Protein AF-A0A3C2AXZ6-F1 (afdb_monomer)

Radius of gyration: 13.06 Å; Cα contacts (8 Å, |Δi|>4): 103; chains: 1; bounding box: 27×34×34 Å

Mean predicted aligned error: 5.46 Å

Structure (mmCIF, N/CA/C/O backbone):
data_AF-A0A3C2AXZ6-F1
#
_entry.id   AF-A0A3C2AXZ6-F1
#
loop_
_atom_site.group_PDB
_atom_site.id
_atom_site.type_symbol
_atom_site.label_atom_id
_atom_site.label_alt_id
_atom_site.label_comp_id
_atom_site.label_asym_id
_atom_site.label_entity_id
_atom_site.label_seq_id
_atom_site.pdbx_PDB_ins_code
_atom_site.Cartn_x
_atom_site.Cartn_y
_atom_site.Cartn_z
_atom_site.occupancy
_atom_site.B_iso_or_equiv
_atom_site.auth_seq_id
_atom_site.auth_comp_id
_atom_site.auth_asym_id
_atom_site.auth_atom_id
_atom_site.pdbx_PDB_model_num
ATOM 1 N N . MET A 1 1 ? 9.106 23.757 -9.154 1.00 35.41 1 MET A N 1
ATOM 2 C CA . MET A 1 1 ? 8.761 22.365 -9.514 1.00 35.41 1 MET A CA 1
ATOM 3 C C . MET A 1 1 ? 9.497 21.436 -8.557 1.00 35.41 1 MET A C 1
ATOM 5 O O . MET A 1 1 ? 10.706 21.307 -8.676 1.00 35.41 1 MET A O 1
ATOM 9 N N . ARG A 1 2 ? 8.823 20.878 -7.545 1.00 41.31 2 ARG A N 1
ATOM 10 C CA . ARG A 1 2 ? 9.414 19.867 -6.652 1.00 41.31 2 ARG A CA 1
ATOM 11 C C . ARG A 1 2 ? 8.805 18.515 -7.012 1.00 41.31 2 ARG A C 1
ATOM 13 O O . ARG A 1 2 ? 7.783 18.135 -6.460 1.00 41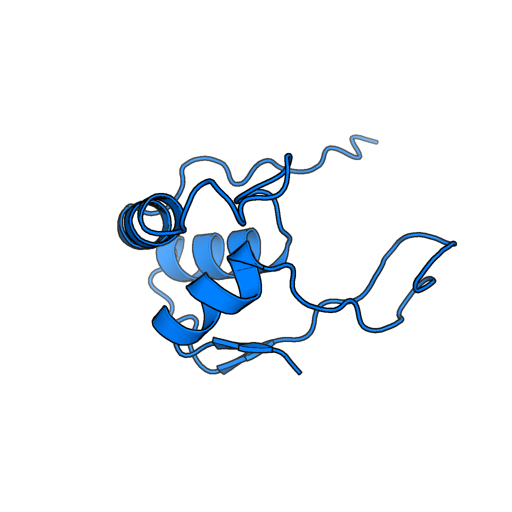.31 2 ARG A O 1
ATOM 20 N N . GLY A 1 3 ? 9.409 17.830 -7.980 1.00 40.09 3 GLY A N 1
ATOM 21 C CA . GLY A 1 3 ? 9.200 16.398 -8.175 1.00 40.09 3 GLY A CA 1
ATOM 22 C C . GLY A 1 3 ? 9.972 15.663 -7.087 1.00 40.09 3 GLY A C 1
ATOM 23 O O . GLY A 1 3 ? 11.122 15.294 -7.287 1.00 40.09 3 GLY A O 1
ATOM 24 N N . GLY A 1 4 ? 9.385 15.563 -5.899 1.00 39.97 4 GLY A N 1
ATOM 25 C CA . GLY A 1 4 ? 9.912 14.758 -4.807 1.00 39.97 4 GLY A CA 1
ATOM 26 C C . GLY A 1 4 ? 9.001 13.561 -4.638 1.00 39.97 4 GLY A C 1
ATOM 27 O 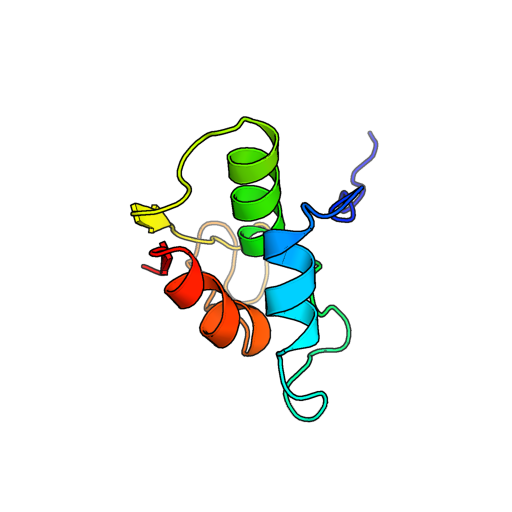O . GLY A 1 4 ? 7.794 13.740 -4.507 1.00 39.97 4 GLY A O 1
ATOM 28 N N . VAL A 1 5 ? 9.560 12.352 -4.650 1.00 46.28 5 VAL A N 1
ATOM 29 C CA . VAL A 1 5 ? 8.876 11.180 -4.102 1.00 46.28 5 VAL A CA 1
ATOM 30 C C . VAL A 1 5 ? 8.525 11.566 -2.669 1.00 46.28 5 VAL A C 1
ATOM 32 O O . VAL A 1 5 ? 9.425 11.661 -1.833 1.00 46.28 5 VAL A O 1
ATOM 35 N N . SER A 1 6 ? 7.264 11.909 -2.399 1.00 45.62 6 SER A N 1
ATOM 36 C CA . SER A 1 6 ? 6.810 12.079 -1.026 1.00 45.62 6 SER A CA 1
ATOM 37 C C . SER A 1 6 ? 7.053 10.733 -0.372 1.00 45.62 6 SER A C 1
ATOM 39 O O . SER A 1 6 ? 6.336 9.772 -0.649 1.00 45.62 6 SER A O 1
ATOM 41 N N . ARG A 1 7 ? 8.115 10.644 0.437 1.00 53.34 7 ARG A N 1
ATOM 42 C CA . ARG A 1 7 ? 8.243 9.553 1.394 1.00 53.34 7 ARG A CA 1
ATOM 43 C C . ARG A 1 7 ? 6.907 9.507 2.117 1.00 53.34 7 ARG A C 1
ATOM 45 O O . ARG A 1 7 ? 6.386 10.569 2.473 1.00 53.34 7 ARG A O 1
ATOM 52 N N . VAL A 1 8 ? 6.335 8.316 2.264 1.00 58.62 8 VAL A N 1
ATOM 53 C CA . VAL A 1 8 ? 5.208 8.136 3.183 1.00 58.62 8 VAL A CA 1
ATOM 54 C C . VAL A 1 8 ? 5.687 8.762 4.493 1.00 58.62 8 VAL A C 1
ATOM 56 O O . VAL A 1 8 ? 6.760 8.381 4.952 1.00 58.62 8 VAL A O 1
ATOM 59 N N . GLY A 1 9 ? 5.045 9.849 4.934 1.00 66.69 9 GLY A N 1
ATOM 60 C CA . GLY A 1 9 ? 5.554 10.718 5.996 1.00 66.69 9 GLY A CA 1
ATOM 61 C C . GLY A 1 9 ? 5.576 9.994 7.339 1.00 66.69 9 GLY A C 1
ATOM 62 O O . GLY A 1 9 ? 6.264 8.996 7.517 1.00 66.69 9 GLY A O 1
ATOM 63 N N . GLU A 1 10 ? 4.799 10.4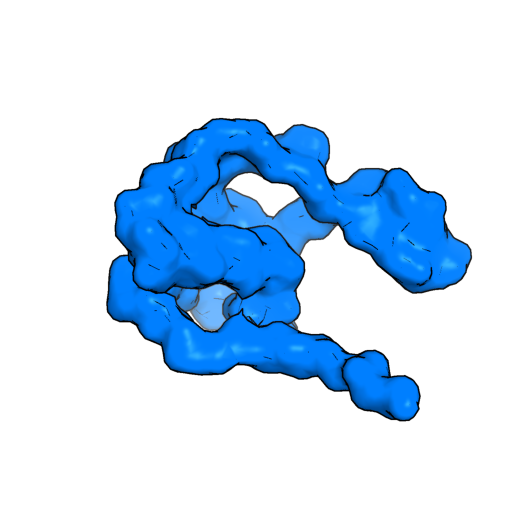67 8.304 1.00 83.88 10 GLU A N 1
ATOM 64 C CA . GLU A 1 10 ? 4.455 9.605 9.432 1.00 83.88 10 GLU A CA 1
ATOM 65 C C . GLU A 1 10 ? 3.591 8.446 8.908 1.00 83.88 10 GLU A C 1
ATOM 67 O O . GLU A 1 10 ? 2.585 8.668 8.229 1.00 83.88 10 GLU A O 1
ATOM 72 N N . VAL A 1 11 ? 4.013 7.203 9.138 1.00 91.56 11 VAL A N 1
ATOM 73 C CA . VAL A 1 11 ? 3.246 6.016 8.744 1.00 91.56 11 VAL A CA 1
ATOM 74 C C . VAL A 1 11 ? 2.261 5.699 9.864 1.00 91.56 11 VAL A C 1
ATOM 76 O O . VAL A 1 11 ? 2.651 5.615 11.026 1.00 91.56 11 VAL A O 1
ATOM 79 N N . HIS A 1 12 ? 0.987 5.504 9.524 1.00 94.75 12 HIS A N 1
ATOM 80 C CA . HIS A 1 12 ? -0.043 5.109 10.476 1.00 94.75 12 HIS A CA 1
ATOM 81 C C . HIS A 1 12 ? 0.393 3.829 11.219 1.00 94.75 12 HIS A C 1
ATOM 83 O O . HIS A 1 12 ? 0.816 2.878 10.553 1.00 94.75 12 HIS A O 1
ATOM 89 N N . PRO A 1 13 ? 0.263 3.739 12.558 1.00 95.62 13 PRO A N 1
ATOM 90 C CA . PRO A 1 13 ? 0.829 2.634 13.341 1.00 95.62 13 PRO A CA 1
ATOM 91 C C . PRO A 1 13 ? 0.424 1.238 12.855 1.00 95.62 13 PRO A C 1
ATOM 93 O O . PRO A 1 13 ? 1.256 0.337 12.787 1.00 95.62 13 PRO A O 1
ATOM 96 N N . THR A 1 14 ? -0.835 1.063 12.442 1.00 96.00 14 THR A N 1
ATOM 97 C CA . THR A 1 14 ? -1.317 -0.202 11.864 1.00 96.00 14 THR A CA 1
ATOM 98 C C . THR A 1 14 ? -0.569 -0.572 10.584 1.00 96.00 14 THR A C 1
ATOM 100 O O . THR A 1 14 ? -0.179 -1.717 10.410 1.00 96.00 14 THR A O 1
ATOM 103 N N . LEU A 1 15 ? -0.317 0.392 9.695 1.00 96.31 15 LEU A N 1
ATOM 104 C CA . LEU A 1 15 ? 0.435 0.150 8.464 1.00 96.31 15 LEU A CA 1
ATOM 105 C C . LEU A 1 15 ? 1.913 -0.123 8.745 1.00 96.31 15 LEU A C 1
ATOM 107 O O . LEU A 1 15 ? 2.502 -0.996 8.109 1.00 96.31 15 LEU A O 1
ATOM 111 N N . GLN A 1 16 ? 2.492 0.581 9.718 1.00 96.25 16 GLN A N 1
ATOM 112 C CA . GLN A 1 16 ? 3.870 0.362 10.144 1.00 96.25 16 GLN A CA 1
ATOM 113 C C . GLN A 1 16 ? 4.070 -1.071 10.656 1.00 96.25 16 GLN A C 1
ATOM 115 O O . GLN A 1 16 ? 4.987 -1.752 10.203 1.00 96.25 16 GLN A O 1
ATOM 120 N N . ALA A 1 17 ? 3.162 -1.568 11.501 1.00 97.06 17 ALA A N 1
ATOM 121 C CA . ALA A 1 17 ? 3.212 -2.940 12.007 1.00 97.06 17 ALA A CA 1
ATOM 122 C C . ALA A 1 17 ? 3.192 -3.985 10.875 1.00 97.06 17 ALA A C 1
ATOM 124 O O . ALA A 1 17 ? 3.964 -4.947 10.893 1.00 97.06 17 ALA A O 1
ATOM 125 N N . GLU A 1 18 ? 2.361 -3.777 9.851 1.00 97.56 18 GLU A N 1
ATOM 126 C CA . GLU A 1 18 ? 2.289 -4.706 8.722 1.00 97.56 18 GLU A CA 1
ATOM 127 C C . GLU A 1 18 ? 3.530 -4.660 7.823 1.00 97.56 18 GLU A C 1
ATOM 129 O O . GLU A 1 18 ? 3.966 -5.706 7.333 1.00 97.56 18 GLU A O 1
ATOM 134 N N . LEU A 1 19 ? 4.130 -3.478 7.633 1.00 96.69 19 LEU A N 1
ATOM 135 C CA . LEU A 1 19 ? 5.412 -3.319 6.937 1.00 96.69 19 LEU A CA 1
ATOM 136 C C . LEU A 1 19 ? 6.549 -4.015 7.697 1.00 96.69 19 LEU A C 1
ATOM 138 O O . LEU A 1 19 ? 7.335 -4.755 7.097 1.00 96.69 19 LEU A O 1
ATOM 142 N N . ASP A 1 20 ? 6.595 -3.848 9.018 1.00 96.94 20 ASP A N 1
ATOM 143 C CA . ASP A 1 20 ? 7.607 -4.462 9.877 1.00 96.94 20 ASP A CA 1
ATOM 144 C C . ASP A 1 20 ? 7.502 -5.990 9.909 1.00 96.94 20 ASP A C 1
ATOM 146 O O . ASP A 1 20 ? 8.523 -6.675 10.004 1.00 96.94 20 ASP A O 1
ATOM 150 N N . ALA A 1 21 ? 6.300 -6.537 9.727 1.00 97.50 21 ALA A N 1
ATOM 151 C CA . ALA A 1 21 ? 6.060 -7.973 9.626 1.00 97.50 21 ALA A CA 1
ATOM 152 C C . ALA A 1 21 ? 6.477 -8.599 8.275 1.00 97.50 21 ALA A C 1
ATOM 154 O O . ALA A 1 21 ? 6.434 -9.822 8.127 1.00 97.50 21 ALA A O 1
ATOM 155 N N . VAL A 1 22 ? 6.876 -7.813 7.265 1.00 97.06 22 VAL A N 1
ATOM 156 C CA . VAL A 1 22 ? 7.355 -8.355 5.976 1.00 97.06 22 VAL A CA 1
ATOM 157 C C . VAL A 1 22 ? 8.756 -8.963 6.150 1.00 97.06 22 VAL A C 1
ATOM 159 O O . VAL A 1 22 ? 9.646 -8.267 6.629 1.00 97.06 22 VAL A O 1
ATOM 162 N N . PRO A 1 23 ? 9.045 -10.206 5.726 1.00 97.44 23 PRO A N 1
ATOM 163 C CA . PRO A 1 23 ? 10.392 -10.773 5.839 1.00 97.44 23 PRO A CA 1
ATOM 164 C C . PRO A 1 23 ? 11.449 -9.939 5.106 1.00 97.44 23 PRO A C 1
ATOM 166 O O . PRO A 1 23 ? 11.258 -9.564 3.951 1.00 97.44 23 PRO A O 1
ATOM 169 N N . THR A 1 24 ? 12.587 -9.667 5.750 1.00 96.75 24 THR A N 1
ATOM 170 C CA . THR 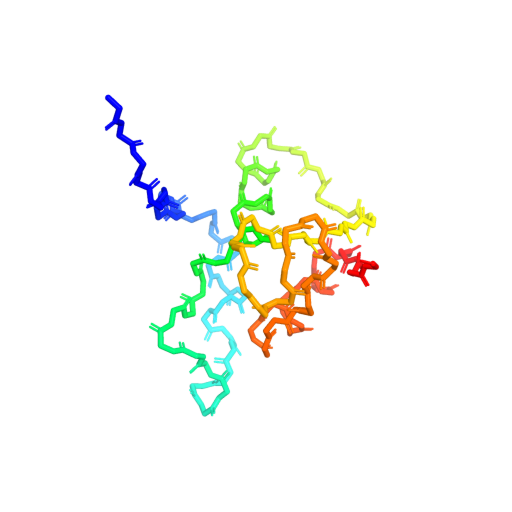A 1 24 ? 13.667 -8.839 5.175 1.00 96.75 24 THR A CA 1
ATOM 171 C C . THR A 1 24 ? 14.217 -9.395 3.861 1.00 96.75 24 THR A C 1
ATOM 173 O O . THR A 1 24 ? 14.578 -8.615 2.986 1.00 96.75 24 THR A O 1
ATOM 176 N N . SER A 1 25 ? 14.197 -10.719 3.676 1.00 97.38 25 SER A N 1
ATOM 177 C CA . SER A 1 25 ? 14.641 -11.407 2.454 1.00 97.38 25 SER A CA 1
ATOM 178 C C . SER A 1 25 ? 13.849 -11.044 1.195 1.00 97.38 25 SER A C 1
ATOM 180 O O . SER A 1 25 ? 14.359 -11.229 0.093 1.00 97.38 25 SER A O 1
ATOM 182 N N . ILE A 1 26 ? 12.625 -10.524 1.340 1.00 96.38 26 ILE A N 1
ATOM 183 C CA . ILE A 1 26 ? 11.766 -10.120 0.215 1.00 96.38 26 ILE A CA 1
ATOM 184 C C . ILE A 1 26 ? 11.557 -8.603 0.139 1.00 96.38 26 ILE A C 1
ATOM 186 O O . ILE A 1 26 ? 10.816 -8.118 -0.720 1.00 96.38 26 ILE A O 1
ATOM 190 N N . ARG A 1 27 ? 12.172 -7.832 1.045 1.00 96.44 27 ARG A N 1
ATOM 191 C CA . ARG A 1 27 ? 12.059 -6.371 1.048 1.00 96.44 27 ARG A CA 1
ATOM 192 C C . ARG A 1 27 ? 12.925 -5.801 -0.082 1.00 96.44 27 ARG A C 1
ATOM 194 O O . ARG A 1 27 ? 14.141 -5.980 -0.052 1.00 96.44 27 ARG A O 1
ATOM 201 N N . PRO A 1 28 ? 12.349 -5.091 -1.071 1.00 93.44 28 PRO A N 1
ATOM 202 C CA . PRO A 1 28 ? 13.163 -4.337 -2.013 1.00 93.44 28 PRO A CA 1
ATOM 203 C C . PRO A 1 28 ? 13.863 -3.183 -1.278 1.00 93.44 28 PRO A C 1
ATOM 205 O O . PRO A 1 28 ? 13.405 -2.745 -0.223 1.00 93.44 28 PRO A O 1
ATOM 208 N N . GLY A 1 29 ? 14.925 -2.617 -1.863 1.00 93.81 29 GLY A N 1
ATOM 209 C CA . GLY A 1 29 ? 15.660 -1.487 -1.263 1.00 93.81 29 GLY A CA 1
ATOM 210 C C . GLY A 1 29 ? 14.816 -0.224 -1.004 1.00 93.81 29 GLY A C 1
ATOM 211 O O . GLY A 1 29 ? 15.244 0.673 -0.290 1.00 93.81 29 GLY A O 1
ATOM 212 N N . TRP A 1 30 ? 13.606 -0.164 -1.561 1.00 91.44 30 TRP A N 1
ATOM 213 C CA . TRP A 1 30 ? 12.605 0.898 -1.402 1.00 91.44 30 TRP A CA 1
ATOM 214 C C . TRP A 1 30 ? 11.344 0.415 -0.660 1.00 91.44 30 TRP A C 1
ATOM 216 O O . TRP A 1 30 ? 10.247 0.932 -0.866 1.00 91.44 30 TRP A O 1
ATOM 226 N N . HIS A 1 31 ? 11.480 -0.602 0.191 1.00 93.69 31 HIS A N 1
ATOM 227 C CA . HIS A 1 31 ? 10.412 -1.129 1.041 1.00 93.69 31 HIS A CA 1
ATOM 228 C C . HIS A 1 31 ? 9.606 -0.012 1.736 1.00 93.69 31 HIS A C 1
ATOM 230 O O . HIS A 1 31 ? 10.172 0.914 2.315 1.00 93.69 31 HIS A O 1
ATOM 236 N N . GLY A 1 32 ? 8.275 -0.086 1.634 1.00 93.06 32 GLY A N 1
ATOM 237 C CA . GLY A 1 32 ? 7.352 0.897 2.215 1.00 93.06 32 GLY A CA 1
ATOM 238 C C . GLY A 1 32 ? 7.225 2.223 1.451 1.00 93.06 32 GLY A C 1
ATOM 239 O O . GLY A 1 32 ? 6.383 3.036 1.803 1.00 93.06 32 GLY A O 1
ATOM 240 N N . GLN A 1 33 ? 7.996 2.449 0.381 1.00 91.12 33 GLN A N 1
ATOM 241 C CA . GLN A 1 33 ? 7.991 3.713 -0.380 1.00 91.12 33 GLN A CA 1
ATOM 242 C C . GLN A 1 33 ? 7.103 3.670 -1.636 1.00 91.12 33 GLN A C 1
ATOM 244 O O . GLN A 1 33 ? 7.266 4.467 -2.558 1.00 91.12 33 GLN A O 1
ATOM 249 N N . CYS A 1 34 ? 6.207 2.689 -1.724 1.00 91.44 34 CYS A N 1
ATOM 250 C CA . CYS A 1 34 ? 5.380 2.459 -2.908 1.00 91.44 34 CYS A CA 1
ATOM 251 C C . CYS A 1 34 ? 4.162 3.393 -2.914 1.00 91.44 34 CYS A C 1
ATOM 253 O O . CYS A 1 34 ? 3.680 3.792 -1.852 1.00 91.44 34 CYS A O 1
ATOM 255 N N . ALA A 1 35 ? 3.625 3.696 -4.098 1.00 91.06 35 ALA A N 1
ATOM 256 C CA . ALA A 1 35 ? 2.425 4.524 -4.220 1.00 91.06 35 ALA A CA 1
ATOM 257 C C . ALA A 1 35 ? 1.224 3.876 -3.509 1.00 91.06 35 ALA A C 1
ATOM 259 O O . ALA A 1 35 ? 0.478 4.559 -2.816 1.00 91.06 35 ALA A O 1
ATOM 260 N N . GLU A 1 36 ? 1.108 2.552 -3.596 1.00 93.69 36 GLU A N 1
ATOM 261 C CA . GLU A 1 36 ? 0.083 1.751 -2.927 1.00 93.69 36 GLU A CA 1
ATOM 262 C C . GLU A 1 36 ? 0.106 1.938 -1.407 1.00 93.69 36 GLU A C 1
ATOM 264 O O . GLU A 1 36 ? -0.927 2.166 -0.784 1.00 93.69 36 GLU A O 1
ATOM 269 N N . ILE A 1 37 ? 1.302 1.895 -0.810 1.00 95.19 37 ILE A N 1
ATOM 270 C CA . ILE A 1 37 ? 1.492 2.094 0.632 1.00 95.19 37 ILE A CA 1
ATOM 271 C C . ILE A 1 37 ? 1.116 3.526 1.020 1.00 95.19 37 ILE A C 1
ATOM 273 O O . ILE A 1 37 ? 0.477 3.731 2.048 1.00 95.19 37 ILE A O 1
ATOM 277 N N . SER A 1 38 ? 1.447 4.511 0.180 1.00 93.00 38 SER A N 1
ATOM 278 C CA . SER A 1 38 ? 1.043 5.901 0.400 1.00 93.00 38 SER A CA 1
ATOM 279 C C . SER A 1 38 ? -0.479 6.078 0.376 1.00 93.00 38 SER A C 1
ATOM 281 O O . SER A 1 38 ? -1.014 6.787 1.227 1.00 93.00 38 SER A O 1
ATOM 283 N N . CYS A 1 39 ? -1.187 5.421 -0.549 1.00 93.38 39 CYS A N 1
ATOM 284 C CA . CYS A 1 39 ? -2.651 5.460 -0.614 1.00 93.38 39 CYS A CA 1
ATOM 285 C C . CYS A 1 39 ? -3.291 4.846 0.637 1.00 93.38 39 CYS A C 1
ATOM 287 O O . CYS A 1 39 ? -4.162 5.470 1.241 1.00 93.38 39 CYS A O 1
ATOM 289 N N . VAL A 1 40 ? -2.820 3.670 1.070 1.00 95.44 40 VAL A N 1
ATOM 290 C CA . VAL A 1 40 ? -3.296 3.038 2.313 1.00 95.44 40 VAL A CA 1
ATOM 291 C C . VAL A 1 40 ? -3.011 3.934 3.519 1.00 95.44 40 VAL A C 1
ATOM 293 O O . VAL A 1 40 ? -3.894 4.146 4.344 1.00 95.44 40 VAL A O 1
ATOM 296 N N . ASN A 1 41 ? -1.812 4.517 3.605 1.00 95.69 41 ASN A N 1
ATOM 297 C CA . ASN A 1 41 ? -1.454 5.413 4.702 1.00 95.69 41 ASN A CA 1
ATOM 298 C C . ASN A 1 41 ? -2.388 6.627 4.782 1.00 95.69 41 ASN A C 1
ATOM 300 O O . ASN A 1 41 ? -2.863 6.969 5.859 1.00 95.69 41 ASN A O 1
ATOM 304 N N . GLN A 1 42 ? -2.663 7.263 3.640 1.00 94.44 42 GLN A N 1
ATOM 305 C CA . GLN A 1 42 ? -3.553 8.421 3.562 1.00 94.44 42 GLN A CA 1
ATOM 306 C C . GLN A 1 42 ? -4.993 8.064 3.948 1.00 94.44 42 GLN A C 1
ATOM 308 O O . GLN A 1 42 ? -5.613 8.819 4.691 1.00 94.44 42 GLN A O 1
ATOM 313 N N . ALA A 1 43 ? -5.506 6.912 3.502 1.00 94.75 43 ALA A N 1
ATOM 314 C CA . ALA A 1 43 ? -6.834 6.438 3.891 1.00 94.75 43 ALA A CA 1
ATOM 315 C C . ALA A 1 43 ? -6.931 6.229 5.411 1.00 94.75 43 ALA A C 1
ATOM 317 O O . ALA A 1 43 ? -7.818 6.788 6.054 1.00 94.75 43 ALA A O 1
ATOM 318 N N . LEU A 1 44 ? -5.958 5.524 6.000 1.00 95.44 44 LEU A N 1
ATOM 319 C CA . LEU A 1 44 ? -5.918 5.275 7.443 1.00 95.44 44 LEU A CA 1
ATOM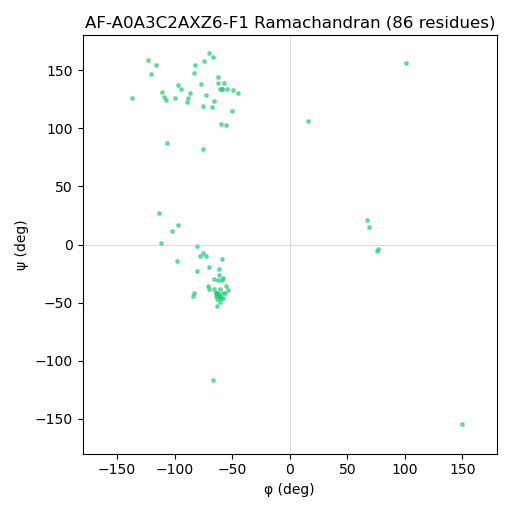 320 C C . LEU A 1 44 ? -5.795 6.571 8.256 1.00 95.44 44 LEU A C 1
ATOM 322 O O . LEU A 1 44 ? -6.521 6.747 9.229 1.00 95.44 44 LEU A O 1
ATOM 326 N N . GLN A 1 45 ? -4.928 7.504 7.846 1.00 93.38 45 GLN A N 1
ATOM 327 C CA . GLN A 1 45 ? -4.812 8.811 8.507 1.00 93.38 45 GLN A CA 1
ATOM 328 C C . GLN A 1 45 ? -6.100 9.637 8.427 1.00 93.38 45 GLN A C 1
ATOM 330 O O . GLN A 1 45 ? -6.390 10.406 9.340 1.00 93.38 45 GLN A O 1
ATOM 335 N N . ALA A 1 46 ? -6.882 9.473 7.359 1.00 94.25 46 ALA A N 1
ATOM 336 C CA . ALA A 1 46 ? -8.181 10.116 7.205 1.00 94.25 46 ALA A CA 1
ATOM 337 C C . ALA A 1 46 ? -9.318 9.392 7.956 1.00 94.25 46 ALA A C 1
ATOM 339 O O . ALA A 1 46 ? -10.461 9.843 7.895 1.00 94.25 46 ALA A O 1
ATOM 340 N N . GLY A 1 47 ? -9.039 8.272 8.637 1.00 95.56 47 GLY A N 1
ATOM 341 C CA . GLY A 1 47 ? -10.063 7.434 9.268 1.00 95.56 47 GLY A CA 1
ATOM 342 C C . GLY A 1 47 ? -10.981 6.728 8.263 1.00 95.56 47 GLY A C 1
ATOM 343 O O . GLY A 1 47 ? -12.099 6.353 8.610 1.00 95.56 47 GLY A O 1
ATOM 344 N N . VAL A 1 48 ? -10.530 6.574 7.015 1.00 96.12 48 VAL A N 1
ATOM 345 C CA . VAL A 1 48 ? -11.256 5.911 5.927 1.00 96.12 48 VAL A CA 1
ATOM 346 C C . VAL A 1 48 ? -10.778 4.466 5.808 1.00 96.12 48 VAL A C 1
ATOM 348 O O . VAL A 1 48 ? -9.577 4.198 5.847 1.00 96.12 48 VAL A O 1
ATOM 351 N N . ASP A 1 49 ? -11.715 3.536 5.626 1.00 95.62 49 ASP A N 1
ATOM 352 C CA . ASP A 1 49 ? -11.397 2.136 5.340 1.00 95.62 49 ASP A CA 1
ATOM 353 C C . ASP A 1 49 ? -10.743 2.011 3.946 1.00 95.62 49 ASP A C 1
ATOM 355 O O . ASP A 1 49 ? -11.377 2.369 2.948 1.00 95.62 49 ASP A O 1
ATOM 359 N N . PRO A 1 50 ? -9.486 1.536 3.841 1.00 94.75 50 PRO A N 1
ATOM 360 C CA . PRO A 1 50 ? -8.805 1.375 2.559 1.00 94.75 50 PRO A CA 1
ATOM 361 C C . PRO A 1 50 ? -9.325 0.198 1.718 1.00 94.75 50 PRO A C 1
ATOM 363 O O . PRO A 1 50 ? -8.903 0.071 0.567 1.00 94.75 50 PRO A O 1
ATOM 366 N N . ALA A 1 51 ? -10.174 -0.684 2.257 1.00 96.38 51 ALA A N 1
ATOM 367 C CA . ALA A 1 51 ? -10.597 -1.901 1.572 1.00 96.38 51 ALA A CA 1
ATOM 368 C C . ALA A 1 51 ? -11.258 -1.626 0.207 1.00 96.38 51 ALA A C 1
ATOM 370 O O . ALA A 1 51 ? -12.069 -0.715 0.040 1.00 96.38 51 ALA A O 1
ATOM 371 N N . GLY A 1 52 ? -10.938 -2.455 -0.791 1.00 92.94 52 GLY A N 1
ATOM 372 C CA . GLY A 1 52 ? -11.461 -2.285 -2.146 1.00 92.94 52 GLY A CA 1
ATOM 373 C C . GLY A 1 52 ? -10.516 -2.775 -3.236 1.00 92.94 52 GLY A C 1
ATOM 374 O O . GLY A 1 52 ? -9.695 -3.669 -3.024 1.00 92.94 52 GLY A O 1
ATOM 375 N N . VAL A 1 53 ? -10.659 -2.200 -4.430 1.00 89.56 53 VAL A N 1
ATOM 376 C CA . VAL A 1 53 ? -9.786 -2.468 -5.579 1.00 89.56 53 VAL A CA 1
ATOM 377 C C . VAL A 1 53 ? -8.959 -1.226 -5.867 1.00 89.56 53 VAL A C 1
ATOM 379 O O . VAL A 1 53 ? -9.506 -0.133 -5.993 1.00 89.56 53 VAL A O 1
ATOM 382 N N . GLN A 1 54 ? -7.652 -1.408 -6.021 1.00 90.81 54 GLN A N 1
ATOM 383 C CA . GLN A 1 54 ? -6.744 -0.371 -6.497 1.00 90.81 54 GLN A CA 1
ATOM 384 C C . GLN A 1 54 ? -5.997 -0.846 -7.742 1.00 90.81 54 GLN A C 1
ATOM 386 O O . GLN A 1 54 ? -5.842 -2.047 -7.958 1.00 90.81 54 GLN A O 1
ATOM 391 N N . ARG A 1 55 ? -5.490 0.109 -8.522 1.00 90.62 55 ARG A N 1
ATOM 392 C CA . ARG A 1 55 ? -4.613 -0.151 -9.663 1.00 90.62 55 ARG A CA 1
ATOM 393 C C . ARG A 1 55 ? -3.471 0.847 -9.677 1.00 90.62 55 ARG A C 1
ATOM 395 O O . ARG A 1 55 ? -3.700 2.056 -9.701 1.00 90.62 55 ARG A O 1
ATOM 402 N N . THR A 1 56 ? -2.248 0.335 -9.725 1.00 91.94 56 THR A N 1
ATOM 403 C CA . THR A 1 56 ? -1.047 1.154 -9.901 1.00 91.94 56 THR A CA 1
ATOM 404 C C . THR A 1 56 ? -0.681 1.221 -11.373 1.00 91.94 56 THR A C 1
ATOM 406 O O . THR A 1 56 ? -0.632 0.200 -12.061 1.00 91.94 56 THR A O 1
ATOM 409 N N . VAL A 1 57 ? -0.372 2.420 -11.860 1.00 91.75 57 VAL A N 1
ATOM 410 C CA . VAL A 1 57 ? 0.130 2.639 -13.221 1.00 91.75 57 VAL A CA 1
ATOM 411 C C . VAL A 1 57 ? 1.502 3.296 -13.187 1.00 91.75 57 VAL A C 1
ATOM 413 O O . VAL A 1 57 ? 1.816 4.078 -12.287 1.00 91.75 57 VAL A O 1
ATOM 416 N N . ALA A 1 58 ? 2.348 2.972 -14.159 1.00 90.62 58 ALA A N 1
ATOM 417 C CA . ALA A 1 58 ? 3.642 3.618 -14.291 1.00 90.62 58 ALA A CA 1
ATOM 418 C C . ALA A 1 58 ? 3.498 5.017 -14.896 1.00 90.62 58 ALA A C 1
ATOM 420 O O . ALA A 1 58 ? 2.762 5.232 -15.855 1.00 90.62 58 ALA A O 1
ATOM 421 N N . ILE A 1 59 ? 4.250 5.970 -14.348 1.00 89.50 59 ILE A N 1
ATOM 422 C CA . ILE A 1 59 ? 4.350 7.334 -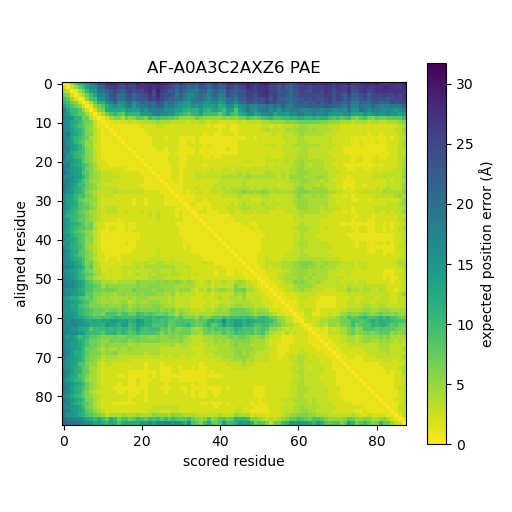14.888 1.00 89.50 59 ILE A CA 1
ATOM 423 C C . ILE A 1 59 ? 5.602 7.537 -15.752 1.00 89.50 59 ILE A C 1
ATOM 425 O O . ILE A 1 59 ? 5.690 8.535 -16.463 1.00 89.50 59 ILE A O 1
ATOM 429 N N . GLY A 1 60 ? 6.564 6.609 -15.682 1.00 86.62 60 GLY A N 1
ATOM 430 C CA . GLY A 1 60 ? 7.801 6.636 -16.461 1.00 86.62 60 GLY A CA 1
ATOM 431 C C . GLY A 1 60 ? 7.576 6.271 -17.928 1.00 86.62 60 GLY A C 1
ATOM 432 O O . GLY A 1 60 ? 6.592 5.625 -18.271 1.00 86.62 60 GLY A O 1
ATOM 433 N N . LEU A 1 61 ? 8.499 6.689 -18.796 1.00 88.88 61 LEU A N 1
ATOM 434 C CA . LEU A 1 61 ? 8.398 6.457 -20.242 1.00 88.88 61 LEU A CA 1
ATOM 435 C C . LEU A 1 61 ? 8.838 5.049 -20.664 1.00 88.88 61 LEU A C 1
ATOM 437 O O . LEU A 1 61 ? 8.426 4.572 -21.716 1.00 88.88 61 LEU A O 1
ATOM 441 N N . THR A 1 62 ? 9.655 4.383 -19.852 1.00 82.44 62 THR A N 1
ATOM 442 C CA . THR A 1 62 ? 10.150 3.024 -20.091 1.00 82.44 62 THR A CA 1
ATOM 443 C C . THR A 1 62 ? 9.646 2.070 -19.010 1.00 82.44 62 THR A C 1
ATOM 445 O O . THR A 1 62 ? 9.310 2.517 -17.915 1.00 82.44 62 THR A O 1
ATOM 448 N N . ASP A 1 63 ? 9.555 0.785 -19.371 1.00 80.62 63 ASP A N 1
ATOM 449 C CA . ASP A 1 63 ? 9.145 -0.386 -18.574 1.00 80.62 63 ASP A CA 1
ATOM 450 C C . ASP A 1 63 ? 8.409 -0.117 -17.231 1.00 80.62 63 ASP A C 1
ATOM 452 O O . ASP A 1 63 ? 9.029 0.272 -16.234 1.00 80.62 63 ASP A O 1
ATOM 456 N N . PRO A 1 64 ? 7.083 -0.341 -17.149 1.00 83.44 64 PRO A N 1
ATOM 457 C CA . PRO A 1 64 ? 6.213 -0.899 -18.187 1.00 83.44 64 PRO A CA 1
ATOM 458 C C . PRO A 1 64 ? 5.836 0.113 -19.278 1.00 83.44 64 PRO A C 1
ATOM 460 O O . PRO A 1 64 ? 5.305 -0.291 -20.301 1.00 83.44 64 PRO A O 1
ATOM 463 N N . GLY A 1 65 ? 6.140 1.404 -19.099 1.00 88.75 65 GLY A N 1
ATOM 464 C CA . GLY A 1 65 ? 5.706 2.499 -19.974 1.00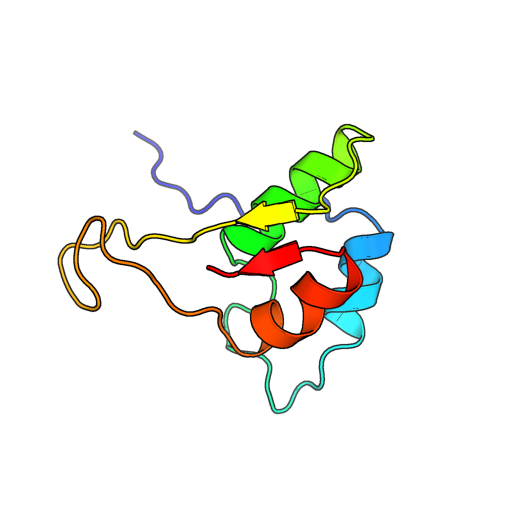 88.75 65 GLY A CA 1
ATOM 465 C C . GLY A 1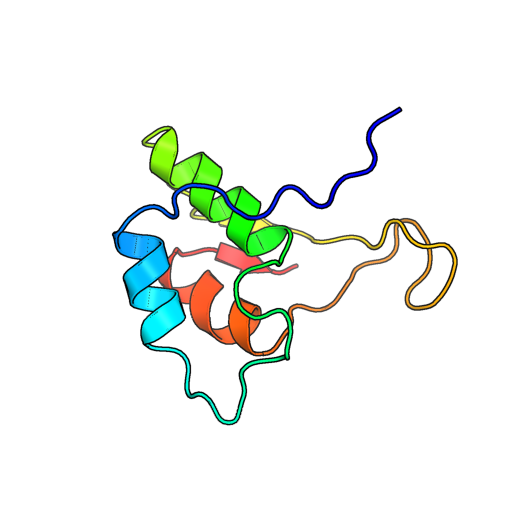 65 ? 4.514 3.275 -19.404 1.00 88.75 65 GLY A C 1
ATOM 466 O O . GLY A 1 65 ? 3.761 2.778 -18.566 1.00 88.75 65 GLY A O 1
ATOM 467 N N . HIS A 1 66 ? 4.366 4.528 -19.830 1.00 93.00 66 HIS A N 1
ATOM 468 C CA . HIS A 1 66 ? 3.424 5.469 -19.226 1.00 93.00 66 HIS A CA 1
ATOM 469 C C . HIS A 1 66 ? 1.969 4.985 -19.331 1.00 93.00 66 HIS A C 1
ATOM 471 O O . HIS A 1 66 ? 1.520 4.563 -20.394 1.00 93.00 66 HIS A O 1
ATOM 477 N N . GLY A 1 67 ? 1.226 5.068 -18.224 1.00 92.19 67 GLY A N 1
ATOM 478 C CA . GLY A 1 67 ? -0.185 4.679 -18.136 1.00 92.19 67 GLY A CA 1
ATOM 479 C C . GLY A 1 67 ? -0.425 3.168 -18.078 1.00 92.19 67 GLY A C 1
ATOM 480 O O . GLY A 1 67 ? -1.559 2.738 -17.863 1.00 92.19 67 GLY A O 1
ATOM 481 N N . LEU A 1 68 ? 0.620 2.351 -18.228 1.00 93.38 68 LEU A N 1
ATOM 482 C CA . LEU A 1 68 ? 0.503 0.899 -18.174 1.00 93.38 68 LEU A CA 1
ATOM 483 C C . LEU A 1 68 ? 0.516 0.399 -16.732 1.00 93.38 68 LEU A C 1
ATOM 485 O O . LEU A 1 68 ? 1.143 0.990 -15.849 1.00 93.38 68 LEU A O 1
ATOM 489 N N . ALA A 1 69 ? -0.211 -0.697 -16.500 1.00 91.38 69 ALA A N 1
ATOM 490 C CA . ALA A 1 69 ? -0.310 -1.309 -15.183 1.00 91.38 69 ALA A CA 1
ATOM 491 C C . ALA A 1 69 ? 1.078 -1.700 -14.674 1.00 91.38 69 ALA A C 1
ATOM 493 O O . ALA A 1 69 ? 1.869 -2.314 -15.392 1.00 91.38 69 ALA A O 1
ATOM 494 N N . LYS A 1 70 ? 1.350 -1.363 -13.415 1.00 89.81 70 LYS A N 1
ATOM 495 C CA . LYS A 1 70 ? 2.564 -1.764 -12.719 1.00 89.81 70 LYS A CA 1
ATOM 496 C C . LYS A 1 70 ? 2.215 -2.827 -11.689 1.00 89.81 70 LYS A C 1
ATOM 498 O O . LYS A 1 70 ? 1.374 -2.610 -10.821 1.00 89.81 70 LYS A O 1
ATOM 503 N N . ALA A 1 71 ? 2.880 -3.972 -11.791 1.00 91.00 71 ALA A N 1
ATOM 504 C CA . ALA A 1 71 ? 2.712 -5.047 -10.829 1.00 91.00 71 ALA A CA 1
ATOM 505 C C . ALA A 1 71 ? 3.148 -4.601 -9.424 1.00 91.00 71 ALA A C 1
ATOM 507 O O . ALA A 1 71 ? 4.134 -3.874 -9.263 1.00 91.00 71 ALA A O 1
ATOM 508 N N . ALA A 1 72 ? 2.431 -5.086 -8.409 1.00 93.44 72 ALA A N 1
ATOM 509 C CA . ALA A 1 72 ? 2.816 -4.883 -7.021 1.00 93.44 72 ALA A CA 1
ATOM 510 C C . ALA A 1 72 ? 4.173 -5.539 -6.745 1.00 93.44 72 ALA A C 1
ATOM 512 O O . ALA A 1 72 ? 4.449 -6.665 -7.160 1.00 93.44 72 ALA A O 1
ATOM 513 N N . CYS A 1 73 ? 5.007 -4.845 -5.980 1.00 94.00 73 CYS A N 1
ATOM 514 C CA . CYS A 1 73 ? 6.244 -5.421 -5.469 1.00 94.00 73 CYS A CA 1
ATOM 515 C C . CYS A 1 73 ? 5.973 -6.483 -4.391 1.00 94.00 73 CYS A C 1
ATOM 517 O O . CYS A 1 73 ? 4.889 -6.470 -3.804 1.00 94.00 73 CYS A O 1
ATOM 519 N N . PRO A 1 74 ? 6.957 -7.328 -4.026 1.00 96.00 74 PRO A N 1
ATOM 520 C CA . PRO A 1 74 ? 6.762 -8.353 -2.996 1.00 96.00 74 PRO A CA 1
ATOM 521 C C . PRO A 1 74 ? 6.261 -7.804 -1.648 1.00 96.00 74 PRO A C 1
ATOM 523 O O . PRO A 1 74 ? 5.418 -8.421 -1.001 1.00 96.00 74 PRO A O 1
ATOM 526 N N . THR A 1 75 ? 6.712 -6.608 -1.243 1.00 96.38 75 THR A N 1
ATOM 527 C CA . THR A 1 75 ? 6.194 -5.931 -0.039 1.00 96.38 75 THR A CA 1
ATOM 528 C C . THR A 1 75 ? 4.709 -5.593 -0.181 1.00 96.38 75 THR A C 1
ATOM 530 O O . THR A 1 75 ? 3.917 -5.975 0.672 1.00 96.38 75 THR A O 1
ATOM 533 N N . CYS A 1 76 ? 4.308 -4.917 -1.260 1.00 95.94 76 CYS A N 1
ATOM 534 C CA . CYS A 1 76 ? 2.911 -4.533 -1.479 1.00 95.94 76 CYS A CA 1
ATOM 535 C C . CYS A 1 76 ? 2.007 -5.759 -1.636 1.00 95.94 76 CYS A C 1
ATOM 537 O O . CYS A 1 76 ? 0.944 -5.811 -1.029 1.00 95.94 76 CYS A O 1
ATOM 539 N N . ALA A 1 77 ? 2.458 -6.775 -2.374 1.00 95.88 77 ALA A N 1
ATOM 540 C CA . ALA A 1 77 ? 1.741 -8.038 -2.524 1.00 95.88 77 ALA A CA 1
ATOM 541 C C . ALA A 1 77 ? 1.488 -8.739 -1.176 1.00 95.88 77 ALA A C 1
ATOM 543 O O . ALA A 1 77 ? 0.484 -9.427 -1.026 1.00 95.88 77 ALA A O 1
ATOM 544 N N . THR A 1 78 ? 2.365 -8.530 -0.188 1.00 96.25 78 THR A N 1
ATOM 545 C CA . THR A 1 78 ? 2.218 -9.080 1.169 1.00 96.25 78 THR A CA 1
ATOM 546 C C . THR A 1 78 ? 1.313 -8.223 2.061 1.00 96.25 78 THR A C 1
ATOM 548 O O . THR A 1 78 ? 0.518 -8.761 2.828 1.00 96.25 78 THR A O 1
ATOM 551 N N . VAL A 1 79 ? 1.441 -6.895 1.988 1.00 96.69 79 VAL A N 1
ATOM 552 C CA . VAL A 1 79 ? 0.792 -5.959 2.925 1.00 96.69 79 VAL A CA 1
ATOM 553 C C . VAL A 1 79 ? -0.647 -5.636 2.526 1.00 96.69 79 VAL A C 1
ATOM 555 O O . VAL A 1 79 ? -1.532 -5.655 3.375 1.00 96.69 79 VAL A O 1
ATOM 558 N N . LEU A 1 80 ? -0.911 -5.368 1.244 1.00 96.62 80 LEU A N 1
ATOM 559 C CA . LEU A 1 80 ? -2.217 -4.887 0.769 1.00 96.62 80 LEU A CA 1
ATOM 560 C C . LEU A 1 80 ? -3.402 -5.802 1.129 1.00 96.62 80 LEU A C 1
ATOM 562 O O . LEU A 1 80 ? -4.421 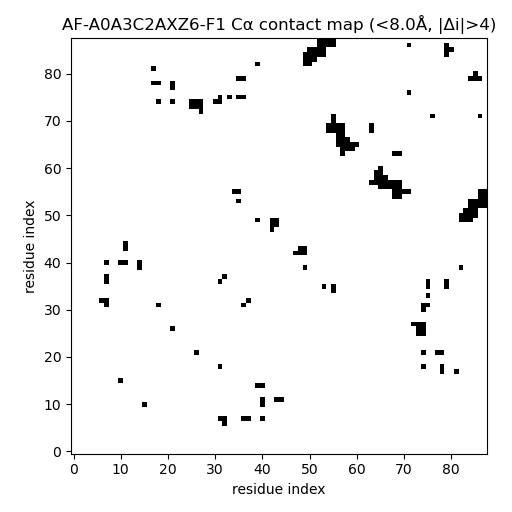-5.279 1.589 1.00 96.62 80 LEU A O 1
ATOM 566 N N . PRO A 1 81 ? -3.293 -7.143 1.026 1.00 96.56 81 PRO A N 1
ATOM 567 C CA . PRO A 1 81 ? -4.397 -8.026 1.398 1.00 96.56 81 PRO A CA 1
ATOM 568 C C . PRO A 1 81 ? -4.808 -7.917 2.872 1.00 96.56 81 PRO A C 1
ATOM 570 O O . PRO A 1 81 ? -5.969 -8.161 3.193 1.00 96.56 81 PRO A O 1
ATOM 573 N N . ARG A 1 82 ? -3.893 -7.514 3.766 1.00 96.56 82 ARG A N 1
ATOM 574 C CA . ARG A 1 82 ? -4.168 -7.341 5.205 1.00 96.56 82 ARG A CA 1
ATOM 575 C C . ARG A 1 82 ? -5.072 -6.139 5.494 1.00 96.56 82 ARG A C 1
ATOM 577 O O . ARG A 1 82 ? -5.721 -6.099 6.529 1.00 96.56 82 ARG A O 1
ATOM 584 N N . PHE A 1 83 ? -5.162 -5.215 4.539 1.00 96.31 83 PHE A N 1
ATOM 585 C CA . PHE A 1 83 ? -6.059 -4.058 4.550 1.00 96.31 83 PHE A CA 1
ATOM 586 C C . PHE A 1 83 ? -7.295 -4.257 3.660 1.00 96.31 83 PHE A C 1
ATOM 588 O O . PHE A 1 83 ? -7.991 -3.299 3.348 1.00 96.31 83 PHE A O 1
ATOM 595 N N . GLY A 1 84 ? -7.553 -5.481 3.179 1.00 96.25 84 GLY A N 1
ATOM 596 C CA . GLY A 1 84 ? -8.667 -5.747 2.263 1.00 96.25 84 GLY A CA 1
ATOM 597 C C . GLY A 1 84 ? -8.487 -5.138 0.867 1.00 96.25 84 GLY A C 1
ATOM 598 O O . GLY A 1 84 ? -9.449 -5.061 0.101 1.00 96.25 84 GLY A O 1
ATOM 599 N N . VAL A 1 85 ? -7.268 -4.716 0.516 1.00 96.19 85 VAL A N 1
ATOM 600 C CA . VAL A 1 85 ? -6.960 -4.106 -0.778 1.00 96.19 85 VAL A CA 1
ATOM 601 C C . VAL A 1 85 ? -6.575 -5.180 -1.788 1.00 96.19 85 VAL A C 1
ATOM 603 O O . VAL A 1 85 ? -5.610 -5.928 -1.604 1.00 96.19 85 VAL A O 1
ATOM 606 N N . ARG A 1 86 ? -7.312 -5.228 -2.896 1.00 91.56 86 ARG A N 1
ATOM 607 C CA . ARG A 1 86 ? -7.022 -6.072 -4.059 1.00 91.56 86 ARG A CA 1
ATOM 608 C C . ARG A 1 86 ? -6.347 -5.219 -5.126 1.00 91.56 86 ARG A C 1
ATOM 610 O O . ARG A 1 86 ? -6.879 -4.181 -5.509 1.00 91.56 86 ARG A O 1
ATOM 617 N N . ASN A 1 87 ? -5.186 -5.651 -5.606 1.00 78.81 87 ASN A N 1
ATOM 618 C CA . ASN A 1 87 ? -4.507 -4.980 -6.712 1.00 78.81 87 ASN A CA 1
ATOM 619 C C . ASN A 1 87 ? -4.996 -5.565 -8.046 1.00 78.81 87 ASN A C 1
ATOM 621 O O . ASN A 1 87 ? -4.945 -6.786 -8.209 1.00 78.81 87 ASN A O 1
ATOM 625 N N . GLY A 1 88 ? -5.475 -4.717 -8.958 1.00 65.19 88 GLY A N 1
ATOM 626 C CA . GLY A 1 88 ? -6.016 -5.094 -10.273 1.00 65.19 88 GLY A CA 1
ATOM 627 C C . GLY A 1 88 ? -5.440 -4.299 -11.436 1.00 65.19 88 GLY A C 1
ATOM 628 O O . GLY A 1 88 ? -4.578 -3.420 -11.213 1.00 65.19 88 GLY A O 1
#

Solvent-accessible surface area (backbone atoms only — not comparable to full-atom values): 5430 Å² total; per-residue (Å²): 137,84,92,61,85,76,63,57,68,90,64,41,68,73,59,45,54,48,58,70,69,49,61,72,93,56,48,56,102,59,62,76,62,44,71,69,50,39,53,46,37,52,26,52,70,69,74,40,84,58,52,46,78,46,68,51,56,29,84,45,81,59,87,79,16,58,75,32,73,47,82,73,49,68,54,50,66,62,41,36,58,80,51,52,32,42,83,99

Secondary structure (DSSP, 8-state):
---------SPPHHHHHHHHTS-GGG--TTTT-SHHHHHHHHHHHTT----EEE--B--SSSTT-TTSB-PPPHHHHHHGGGGTEEE-

pLDDT: mean 88.33, std 14.9, range [35.41, 97.56]

Sequence (88 aa):
MRGGVSRVGEVHPTLQAELDAVPTSIRPGWHGQCAEISCVNQALQAGVDPAGVQRTVAIGLTDPGHGLAKAACPTCATVLPRFGVRNG

Foldseek 3Di:
DDPDLPALDPADPVLVVQQVPQDPVQADPCRCSDPLSSQCRVCVVVVHQPADEDWDADCDCDVVGHRHTDDDGPNCVRRQVVSNYDYD